Protein AF-A0A4W3GMU7-F1 (afdb_monomer_lite)

Foldseek 3Di:
DDKAQPPPDPPSVPDDIDDDDDDDDPVLVVVVVVLQPPPNGAPDKHWDWDQDPVRDIGTDDMGGPVDDQDDDCSVVVVVVVVVVVVVVVCVVVVPDDDDDPPPPPPPDDD

Secondary structure (DSSP, 8-state):
-EEEESS--SSTTSS-EEEE-----HHHHHHHHHHHTGGG--SS-EEEEEE-TTS-EEEEEEE-TTPPP-STTHHHHHHHHHHHHHHHHHHHHHT---------------

Organism: Callorhinchus milii (NCBI:txid7868)

InterPro domains:
  IPR001359 Synapsin [PR01368] (5-21)
  IPR001359 Synapsin [PR01368] (24-45)
  IPR020898 Synapsin, ATP-binding domain [PF02750] (3-91)

Structure (mmCIF, N/CA/C/O backbone):
data_AF-A0A4W3GMU7-F1
#
_entry.id   AF-A0A4W3GMU7-F1
#
loop_
_atom_site.group_PDB
_atom_site.id
_atom_site.type_symbol
_atom_site.label_atom_id
_atom_site.label_alt_id
_atom_site.label_comp_id
_atom_site.label_asym_id
_atom_site.label_entity_id
_atom_site.label_seq_id
_atom_site.pdbx_PDB_ins_code
_atom_site.Cartn_x
_atom_site.Cartn_y
_atom_site.Cartn_z
_atom_site.occupancy
_atom_site.B_iso_or_equiv
_atom_site.auth_seq_id
_atom_site.auth_comp_id
_atom_site.auth_asym_id
_atom_site.auth_atom_id
_atom_site.pdbx_PDB_model_num
ATOM 1 N N . THR A 1 1 ? 3.714 3.531 -6.011 1.00 84.19 1 THR A N 1
ATOM 2 C CA . THR A 1 1 ? 5.133 3.910 -6.170 1.00 84.19 1 THR A CA 1
ATOM 3 C C . THR A 1 1 ? 5.878 2.794 -6.869 1.00 84.19 1 THR A C 1
ATOM 5 O O . THR A 1 1 ? 5.598 1.638 -6.582 1.00 84.19 1 THR A O 1
ATOM 8 N N . GLU A 1 2 ? 6.779 3.114 -7.794 1.00 86.06 2 GLU A N 1
ATOM 9 C CA . GLU A 1 2 ? 7.694 2.167 -8.441 1.00 86.06 2 GLU A CA 1
ATOM 10 C C . GLU A 1 2 ? 9.101 2.331 -7.855 1.00 86.06 2 GLU A C 1
ATOM 12 O O . GLU A 1 2 ? 9.528 3.444 -7.547 1.00 86.06 2 GLU A O 1
ATOM 17 N N . ARG A 1 3 ? 9.813 1.217 -7.660 1.00 87.12 3 ARG A N 1
ATOM 18 C CA . ARG A 1 3 ? 11.153 1.203 -7.066 1.00 87.12 3 ARG A CA 1
ATOM 19 C C . ARG A 1 3 ? 12.147 0.548 -8.013 1.00 87.12 3 ARG A C 1
ATOM 21 O O . ARG A 1 3 ? 12.035 -0.644 -8.289 1.00 87.12 3 ARG A O 1
ATOM 28 N N . THR A 1 4 ? 13.170 1.297 -8.415 1.00 83.25 4 THR A N 1
ATOM 29 C CA . THR A 1 4 ? 14.245 0.806 -9.288 1.00 83.25 4 THR A CA 1
ATOM 30 C C . THR A 1 4 ? 15.560 0.751 -8.518 1.00 83.25 4 THR A C 1
ATOM 32 O O . THR A 1 4 ? 16.013 1.761 -7.981 1.00 83.25 4 THR A O 1
ATOM 35 N N . SER A 1 5 ? 16.194 -0.425 -8.447 1.00 80.81 5 SER A N 1
ATOM 36 C CA . SER A 1 5 ? 17.523 -0.544 -7.830 1.00 80.81 5 SER A CA 1
ATOM 37 C C . SER A 1 5 ? 18.554 0.239 -8.641 1.00 80.81 5 SER A C 1
ATOM 39 O O . SER A 1 5 ? 18.667 0.045 -9.849 1.00 80.81 5 SER A O 1
ATOM 41 N N . ILE A 1 6 ? 19.341 1.076 -7.963 1.00 81.69 6 ILE A N 1
ATOM 42 C CA . ILE A 1 6 ? 20.478 1.791 -8.569 1.00 81.69 6 ILE A CA 1
ATOM 43 C C . ILE A 1 6 ? 21.828 1.176 -8.172 1.00 81.69 6 ILE A C 1
ATOM 45 O O . ILE A 1 6 ? 22.868 1.559 -8.696 1.00 81.69 6 ILE A O 1
ATOM 49 N N . SER A 1 7 ? 21.817 0.197 -7.263 1.00 75.62 7 SER A N 1
ATOM 50 C CA . SER A 1 7 ? 22.999 -0.518 -6.766 1.00 75.62 7 SER A CA 1
ATOM 51 C C . SER A 1 7 ? 23.297 -1.822 -7.518 1.00 75.62 7 SER A C 1
ATOM 53 O O . SER A 1 7 ? 24.253 -2.517 -7.184 1.00 75.62 7 SER A O 1
ATOM 55 N N . GLY A 1 8 ? 22.472 -2.189 -8.506 1.00 68.12 8 GLY A N 1
ATOM 56 C CA . GLY A 1 8 ? 22.564 -3.478 -9.200 1.00 68.12 8 GLY A CA 1
ATOM 57 C C . GLY A 1 8 ? 22.086 -4.671 -8.361 1.00 68.12 8 GLY A C 1
ATOM 58 O O . GLY A 1 8 ? 22.256 -5.818 -8.773 1.00 68.12 8 GLY A O 1
ATOM 59 N N . SER A 1 9 ? 21.479 -4.422 -7.195 1.00 74.62 9 SER A N 1
ATOM 60 C CA . SER A 1 9 ? 20.855 -5.464 -6.381 1.00 74.62 9 SER A CA 1
ATOM 61 C C . SER A 1 9 ? 19.606 -6.001 -7.079 1.00 74.62 9 SER A C 1
ATOM 63 O O . SER A 1 9 ? 18.726 -5.241 -7.482 1.00 74.62 9 SER A O 1
ATOM 65 N N . TRP A 1 10 ? 19.487 -7.329 -7.168 1.00 72.38 10 TRP A N 1
ATOM 66 C CA . TRP A 1 10 ? 18.266 -7.969 -7.671 1.00 72.38 10 TRP A CA 1
ATOM 67 C C . TRP A 1 10 ? 17.067 -7.736 -6.740 1.00 72.38 10 TRP A C 1
ATOM 69 O O . TRP A 1 10 ? 15.923 -7.768 -7.186 1.00 72.38 10 TRP A O 1
ATOM 79 N N . LYS A 1 11 ? 17.332 -7.473 -5.453 1.00 74.50 11 LYS A N 1
ATOM 80 C CA . LYS A 1 11 ? 16.332 -7.038 -4.481 1.00 74.50 11 LYS A CA 1
ATOM 81 C C . LYS A 1 11 ? 16.345 -5.520 -4.395 1.00 74.50 11 LYS A C 1
ATOM 83 O O . LYS A 1 11 ? 17.209 -4.943 -3.733 1.00 74.50 11 LYS A O 1
ATOM 88 N N . ALA A 1 12 ? 15.362 -4.876 -5.015 1.00 72.06 12 ALA A N 1
ATOM 89 C CA . ALA A 1 12 ? 15.254 -3.419 -5.001 1.00 72.06 12 ALA A CA 1
ATOM 90 C C . ALA A 1 12 ? 14.987 -2.828 -3.598 1.00 72.06 12 ALA A C 1
ATOM 92 O O . ALA A 1 12 ? 15.206 -1.639 -3.407 1.00 72.06 12 ALA A O 1
ATOM 93 N N . ASN A 1 13 ? 14.564 -3.632 -2.610 1.00 71.00 13 ASN A N 1
ATOM 94 C CA . ASN A 1 13 ? 14.454 -3.213 -1.202 1.00 71.00 13 ASN A CA 1
ATOM 95 C C . ASN A 1 13 ? 15.786 -3.227 -0.433 1.00 71.00 13 ASN A C 1
ATOM 97 O O . ASN A 1 13 ? 15.823 -2.806 0.718 1.00 71.00 13 ASN A O 1
ATOM 101 N N . THR A 1 14 ? 16.859 -3.747 -1.033 1.00 68.19 14 THR A N 1
ATOM 102 C CA . THR A 1 14 ? 18.160 -3.916 -0.382 1.00 68.19 14 THR A CA 1
ATOM 103 C C . THR A 1 14 ? 19.190 -3.010 -1.054 1.00 68.19 14 THR A C 1
ATOM 105 O O . THR A 1 14 ? 19.576 -3.233 -2.204 1.00 68.19 14 THR A O 1
ATOM 108 N N . GLY A 1 15 ? 19.668 -2.006 -0.317 1.00 67.88 15 GLY A N 1
ATOM 109 C CA . GLY A 1 15 ? 20.610 -0.998 -0.813 1.00 67.88 15 GLY A CA 1
ATOM 110 C C . GLY A 1 15 ? 19.916 0.195 -1.475 1.00 67.88 15 GLY A C 1
ATOM 111 O O . GLY A 1 15 ? 18.709 0.373 -1.348 1.00 67.88 15 GLY A O 1
ATOM 112 N N . SER A 1 16 ? 20.689 1.037 -2.163 1.00 77.56 16 SER A N 1
ATOM 113 C CA . SER A 1 16 ? 20.154 2.258 -2.767 1.00 77.56 16 SER A CA 1
ATOM 114 C C . SER A 1 16 ? 19.193 1.949 -3.917 1.00 77.56 16 SER A C 1
ATOM 116 O O . SER A 1 16 ? 19.521 1.202 -4.847 1.00 77.56 16 SER A O 1
ATOM 118 N N . ALA A 1 17 ? 18.019 2.570 -3.872 1.00 83.25 17 ALA A N 1
ATOM 119 C CA . ALA A 1 17 ? 16.997 2.485 -4.901 1.00 83.25 17 ALA A CA 1
ATOM 120 C C . ALA A 1 17 ? 16.365 3.859 -5.124 1.00 83.25 17 ALA A C 1
ATOM 122 O O . ALA A 1 17 ? 16.274 4.666 -4.202 1.00 83.25 17 ALA A O 1
ATOM 123 N N . MET A 1 18 ? 15.935 4.109 -6.355 1.00 84.12 18 MET A N 1
ATOM 124 C CA . MET A 1 18 ? 15.146 5.279 -6.713 1.00 84.12 18 MET A CA 1
ATOM 125 C C . MET A 1 18 ? 13.666 4.930 -6.572 1.00 84.12 18 MET A C 1
ATOM 127 O O . MET A 1 18 ? 13.237 3.874 -7.047 1.00 84.12 18 MET A O 1
ATOM 131 N N . LEU A 1 19 ? 12.910 5.801 -5.908 1.00 86.06 19 LEU A N 1
ATOM 132 C CA . LEU A 1 19 ? 11.461 5.703 -5.785 1.00 86.06 19 LEU A CA 1
ATOM 133 C C . LEU A 1 19 ? 10.821 6.745 -6.693 1.00 86.06 19 LEU A C 1
ATOM 135 O O . LEU A 1 19 ? 11.183 7.915 -6.636 1.00 86.06 19 LEU A O 1
ATOM 139 N N . GLU A 1 20 ? 9.868 6.311 -7.508 1.00 85.75 20 GLU A N 1
ATOM 140 C CA . GLU A 1 20 ? 9.102 7.183 -8.389 1.00 85.75 20 GLU A CA 1
ATOM 141 C C . GLU A 1 20 ? 7.609 6.999 -8.127 1.00 85.75 20 GLU A C 1
ATOM 143 O O . GLU A 1 20 ? 7.082 5.880 -8.062 1.00 85.75 20 GLU A O 1
ATOM 148 N N . GLN A 1 21 ? 6.902 8.111 -7.953 1.00 86.00 21 GLN A N 1
ATOM 149 C CA . GLN A 1 21 ? 5.456 8.073 -7.863 1.00 86.00 21 GLN A CA 1
ATO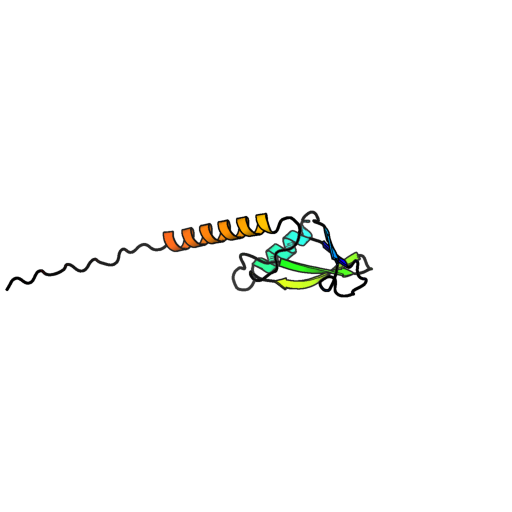M 150 C C . GLN A 1 21 ? 4.867 7.918 -9.260 1.00 86.00 21 GLN A C 1
ATOM 152 O O . GLN A 1 21 ? 5.095 8.729 -10.151 1.00 86.00 21 GLN A O 1
ATOM 157 N N . ILE A 1 22 ? 4.069 6.871 -9.425 1.00 88.88 22 ILE A N 1
ATOM 158 C CA . ILE A 1 22 ? 3.370 6.581 -10.671 1.00 88.88 22 ILE A CA 1
ATOM 159 C C . ILE A 1 22 ? 1.885 6.874 -10.499 1.00 88.88 22 ILE A C 1
ATOM 161 O O . ILE A 1 22 ? 1.330 6.697 -9.411 1.00 88.88 22 ILE A O 1
ATOM 165 N N . ALA A 1 23 ? 1.236 7.290 -11.584 1.00 89.75 23 ALA A N 1
ATOM 166 C CA . ALA A 1 23 ? -0.208 7.461 -11.594 1.00 89.75 23 ALA A CA 1
ATOM 167 C C . ALA A 1 23 ? -0.909 6.133 -11.267 1.00 89.75 23 ALA A C 1
ATOM 169 O O . ALA A 1 23 ? -0.545 5.067 -11.779 1.00 89.75 23 ALA A O 1
ATOM 170 N N . VAL A 1 24 ? -1.938 6.201 -10.421 1.00 92.31 24 VAL A N 1
ATOM 171 C CA . VAL A 1 24 ? -2.776 5.041 -10.117 1.00 92.31 24 VAL A CA 1
ATOM 172 C C . VAL A 1 24 ? -3.629 4.737 -11.344 1.00 92.31 24 VAL A C 1
ATOM 174 O O . VAL A 1 24 ? -4.468 5.537 -11.747 1.00 92.31 24 VAL A O 1
ATOM 177 N N . SER A 1 25 ? -3.396 3.576 -11.952 1.00 93.50 25 SER A N 1
ATOM 178 C CA . SER A 1 25 ? -4.232 3.060 -13.036 1.00 93.50 25 SER A CA 1
ATOM 179 C C . SER A 1 25 ? -5.423 2.278 -12.481 1.00 93.50 25 SER A C 1
ATOM 181 O O . SER A 1 25 ? -5.343 1.731 -11.379 1.00 93.50 25 SER A O 1
ATOM 183 N N . ASP A 1 26 ? -6.480 2.112 -13.280 1.00 96.38 26 ASP A N 1
ATOM 184 C CA . ASP A 1 26 ? -7.625 1.255 -12.926 1.00 96.38 26 ASP A CA 1
ATOM 185 C C . ASP A 1 26 ? -7.201 -0.179 -12.580 1.00 96.38 26 ASP A C 1
ATOM 187 O O . ASP A 1 26 ? -7.809 -0.836 -11.735 1.00 96.38 26 ASP A O 1
ATOM 191 N N . ARG A 1 27 ? -6.128 -0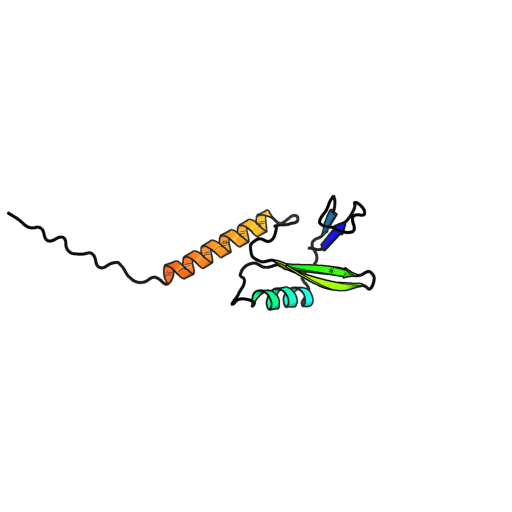.669 -13.213 1.00 95.38 27 ARG A N 1
ATOM 192 C CA . ARG A 1 27 ? -5.556 -1.989 -12.935 1.00 95.38 27 ARG A CA 1
ATOM 193 C C . ARG A 1 27 ? -4.972 -2.064 -11.526 1.00 95.38 27 ARG A C 1
ATOM 195 O O . ARG A 1 27 ? -5.260 -3.021 -10.818 1.00 95.38 27 ARG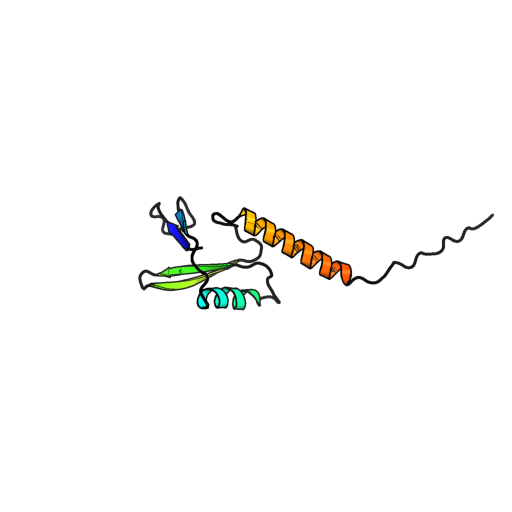 A O 1
ATOM 202 N N . TYR A 1 28 ? -4.168 -1.079 -11.127 1.00 95.56 28 TYR A N 1
ATOM 203 C CA . TYR A 1 28 ? -3.567 -1.058 -9.789 1.00 95.56 28 TYR A CA 1
ATOM 204 C C . TYR A 1 28 ? -4.606 -0.790 -8.708 1.00 95.56 28 TYR A C 1
ATOM 206 O O . TYR A 1 28 ? -4.555 -1.421 -7.656 1.00 95.56 28 TYR A O 1
ATOM 214 N N . LYS A 1 29 ? -5.586 0.076 -8.997 1.00 96.44 29 LYS A N 1
ATOM 215 C CA . LYS A 1 29 ? -6.727 0.299 -8.111 1.00 96.44 29 LYS A CA 1
ATOM 216 C C . LYS A 1 29 ? -7.485 -1.002 -7.863 1.00 96.44 29 LYS A C 1
ATOM 218 O O . LYS A 1 29 ? -7.678 -1.370 -6.715 1.00 96.44 29 LYS A O 1
ATOM 223 N N . ARG A 1 30 ? -7.825 -1.746 -8.925 1.00 97.56 30 ARG A N 1
ATOM 224 C CA . ARG A 1 30 ? -8.509 -3.042 -8.799 1.00 97.56 30 ARG A CA 1
ATOM 225 C C . ARG A 1 30 ? -7.740 -4.014 -7.909 1.00 97.56 30 ARG A C 1
ATOM 227 O O . ARG A 1 30 ? -8.351 -4.703 -7.111 1.00 97.56 30 ARG A O 1
ATOM 234 N N . TRP A 1 31 ? -6.418 -4.092 -8.048 1.00 97.50 31 TRP A N 1
ATOM 235 C CA . TRP A 1 31 ? -5.618 -4.980 -7.204 1.00 97.50 31 TRP A CA 1
ATOM 236 C C . TRP A 1 31 ? -5.705 -4.615 -5.727 1.00 97.50 31 TRP A C 1
ATOM 238 O O . TRP A 1 31 ? -5.903 -5.506 -4.908 1.00 97.50 31 TRP A O 1
ATOM 248 N N . ALA A 1 32 ? -5.573 -3.328 -5.404 1.00 96.69 32 ALA A N 1
ATOM 249 C CA . ALA A 1 32 ? -5.693 -2.853 -4.032 1.00 96.69 32 ALA A CA 1
ATOM 250 C C . ALA A 1 32 ? -7.110 -3.081 -3.480 1.00 96.69 32 ALA A C 1
ATOM 252 O O . ALA A 1 32 ? -7.240 -3.639 -2.396 1.00 96.69 32 ALA A O 1
ATOM 253 N N . ASP A 1 33 ? -8.149 -2.732 -4.248 1.00 97.25 33 ASP A N 1
ATOM 254 C CA . ASP A 1 33 ? -9.556 -2.900 -3.864 1.00 97.25 33 ASP A CA 1
ATOM 255 C C . ASP A 1 33 ? -9.865 -4.374 -3.530 1.00 97.25 33 ASP A C 1
ATOM 257 O O . ASP A 1 33 ? -10.305 -4.674 -2.425 1.00 97.25 33 ASP A O 1
ATOM 261 N N . GLU A 1 34 ? -9.548 -5.312 -4.428 1.00 97.38 34 GLU A N 1
ATOM 262 C CA . GLU A 1 34 ? -9.804 -6.751 -4.228 1.00 97.38 34 GLU A CA 1
ATOM 263 C C . GLU A 1 34 ? -9.022 -7.317 -3.031 1.00 97.38 34 GLU A C 1
ATOM 265 O O . GLU A 1 34 ? -9.535 -8.122 -2.253 1.00 97.38 34 GLU A O 1
ATOM 270 N N . CYS A 1 35 ? -7.771 -6.881 -2.845 1.00 96.94 35 CYS A N 1
ATOM 271 C CA . CYS A 1 35 ? -6.969 -7.303 -1.698 1.00 96.94 35 CYS A CA 1
ATOM 272 C C . CYS A 1 35 ? -7.480 -6.707 -0.382 1.00 96.94 35 CYS A C 1
ATOM 274 O O . CYS A 1 35 ? -7.307 -7.334 0.657 1.00 96.94 35 CYS A O 1
ATOM 276 N N . SER A 1 36 ? -8.124 -5.539 -0.407 1.00 97.31 36 SER A N 1
ATOM 277 C CA . SER A 1 36 ? -8.673 -4.907 0.796 1.00 97.31 36 SER A CA 1
ATOM 278 C C . SER A 1 36 ? -9.879 -5.654 1.372 1.00 97.31 36 SER A C 1
ATOM 280 O O . SER A 1 36 ? -10.193 -5.481 2.543 1.00 97.31 36 SER A O 1
ATOM 282 N N . GLU A 1 37 ? -10.545 -6.520 0.602 1.00 97.31 37 GLU A N 1
ATOM 283 C CA . GLU A 1 37 ? -11.745 -7.244 1.052 1.00 97.31 37 GLU A CA 1
ATOM 284 C C . GLU A 1 37 ? -11.435 -8.523 1.852 1.00 97.31 37 GLU A C 1
ATOM 286 O O . GLU A 1 37 ? -12.316 -9.099 2.502 1.00 97.31 37 GLU A O 1
ATOM 291 N N . ILE A 1 38 ? -10.182 -8.988 1.838 1.00 94.88 38 ILE A N 1
ATOM 292 C CA . ILE A 1 38 ? -9.794 -10.226 2.522 1.00 94.88 38 ILE A CA 1
ATOM 293 C C . ILE A 1 38 ? -9.925 -10.089 4.048 1.00 94.88 38 ILE A C 1
ATOM 295 O O . ILE A 1 38 ? -9.890 -8.997 4.611 1.00 94.88 38 ILE A O 1
ATOM 299 N N . PHE A 1 39 ? -10.094 -11.221 4.738 1.00 95.25 39 PHE A N 1
ATOM 300 C CA . PHE A 1 39 ? -10.229 -11.289 6.205 1.00 95.25 39 PHE A CA 1
ATOM 301 C C . PHE A 1 39 ? -11.343 -10.411 6.812 1.00 95.25 39 PHE A C 1
ATOM 303 O O . PHE A 1 39 ? -11.333 -10.143 8.011 1.00 95.25 39 PHE A O 1
ATOM 310 N N . GLY A 1 40 ? -12.344 -10.026 6.012 1.00 94.62 40 GLY A N 1
ATOM 311 C CA . GLY A 1 40 ? -13.462 -9.189 6.456 1.00 94.62 40 GLY A CA 1
ATOM 312 C C . GLY A 1 40 ? -13.220 -7.685 6.310 1.00 94.62 40 GLY A C 1
ATOM 313 O O . GLY A 1 40 ? -14.028 -6.907 6.815 1.00 94.62 40 GLY A O 1
ATOM 314 N N . GLY A 1 41 ? -12.151 -7.290 5.616 1.00 95.88 41 GLY A N 1
ATOM 315 C CA . GLY A 1 41 ? -11.808 -5.901 5.343 1.00 95.88 41 GLY A CA 1
ATOM 316 C C . GLY A 1 41 ? -10.489 -5.495 5.996 1.00 95.88 41 GLY A C 1
ATOM 317 O O . GLY A 1 41 ? -10.330 -5.609 7.211 1.00 95.88 41 GLY A O 1
ATOM 318 N N . ILE A 1 42 ? -9.565 -4.970 5.196 1.00 96.31 42 ILE A N 1
ATOM 319 C CA . ILE A 1 42 ? -8.309 -4.373 5.640 1.00 96.31 42 ILE A CA 1
ATOM 320 C C . ILE A 1 42 ? -8.346 -2.883 5.300 1.00 96.31 42 ILE A C 1
ATOM 322 O O . ILE A 1 42 ? -8.352 -2.497 4.136 1.00 96.31 42 ILE A O 1
ATOM 326 N N . ASP A 1 43 ? -8.354 -2.044 6.335 1.00 96.62 43 ASP A N 1
ATOM 327 C CA . ASP A 1 43 ? -8.462 -0.588 6.189 1.00 96.62 43 ASP A CA 1
ATOM 328 C C . ASP A 1 43 ? -7.206 0.058 5.567 1.00 96.62 43 ASP A C 1
ATOM 330 O O . ASP A 1 43 ? -7.302 1.096 4.916 1.00 96.62 43 ASP A O 1
ATOM 334 N N . ILE A 1 44 ? -6.030 -0.546 5.773 1.00 96.94 44 ILE A N 1
ATOM 335 C CA . ILE A 1 44 ? -4.743 -0.109 5.216 1.00 96.94 44 ILE A CA 1
ATOM 336 C C . ILE A 1 44 ? -4.044 -1.334 4.631 1.00 96.94 44 ILE A C 1
ATOM 338 O O . ILE A 1 44 ? -3.699 -2.256 5.370 1.00 96.94 44 ILE A O 1
ATOM 342 N N . CYS A 1 45 ? -3.822 -1.339 3.320 1.00 96.25 45 CYS A N 1
ATOM 343 C CA . CYS A 1 45 ? -3.091 -2.404 2.645 1.00 96.25 45 CYS A CA 1
ATOM 344 C C . CYS A 1 45 ? -2.278 -1.877 1.462 1.00 96.25 45 CYS A C 1
ATOM 346 O O . CYS A 1 45 ? -2.608 -0.847 0.869 1.00 96.25 45 CYS A O 1
ATOM 348 N N . ALA A 1 46 ? -1.270 -2.644 1.059 1.00 96.00 46 ALA A N 1
ATOM 349 C CA . ALA A 1 46 ? -0.514 -2.415 -0.164 1.00 96.00 46 ALA A CA 1
ATOM 350 C C . ALA A 1 46 ? -0.300 -3.720 -0.930 1.00 96.00 46 ALA A C 1
ATOM 352 O O . ALA A 1 46 ? -0.177 -4.792 -0.343 1.00 96.00 46 ALA A O 1
ATOM 353 N N . VAL A 1 47 ? -0.212 -3.615 -2.255 1.00 96.38 47 VAL A N 1
ATOM 354 C CA . VAL A 1 47 ? 0.102 -4.738 -3.146 1.00 96.38 47 VAL A CA 1
ATOM 355 C C . VAL A 1 47 ? 1.490 -4.512 -3.736 1.00 96.38 47 VAL A C 1
ATOM 357 O O . VAL A 1 47 ? 1.715 -3.510 -4.418 1.00 96.38 47 VAL A O 1
ATOM 360 N N . GLU A 1 48 ? 2.417 -5.439 -3.496 1.00 94.94 48 GLU A N 1
ATOM 361 C CA . GLU A 1 48 ? 3.743 -5.426 -4.113 1.00 94.94 48 GLU A CA 1
ATOM 362 C C . GLU A 1 48 ? 3.748 -6.299 -5.370 1.00 94.94 48 GLU A C 1
ATOM 364 O O . GLU A 1 48 ? 3.317 -7.457 -5.372 1.00 94.94 48 GLU A O 1
ATOM 369 N N . ALA A 1 49 ? 4.262 -5.732 -6.459 1.00 94.81 49 ALA A N 1
ATOM 370 C CA . ALA A 1 49 ? 4.424 -6.421 -7.727 1.00 94.81 49 ALA A CA 1
ATOM 371 C C . ALA A 1 49 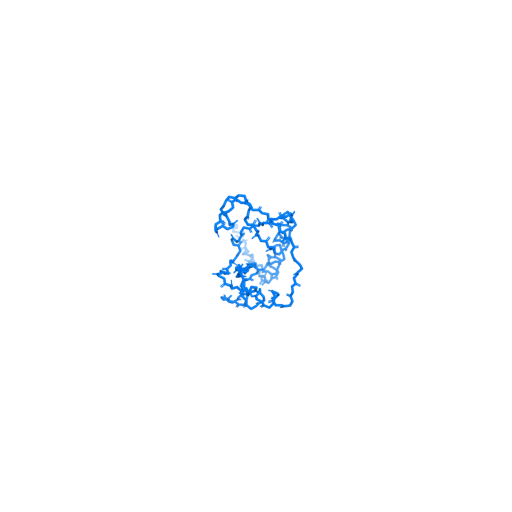? 5.810 -6.158 -8.322 1.00 94.81 49 ALA A C 1
ATOM 373 O O . ALA A 1 49 ? 6.387 -5.084 -8.154 1.00 94.81 49 ALA A O 1
ATOM 374 N N . ILE A 1 50 ? 6.324 -7.138 -9.062 1.00 92.94 50 ILE A N 1
ATOM 375 C CA . ILE A 1 50 ? 7.565 -7.032 -9.829 1.00 92.94 50 ILE A CA 1
ATOM 376 C C . ILE A 1 50 ? 7.222 -6.906 -11.309 1.00 92.94 50 ILE A C 1
ATOM 378 O O . ILE A 1 50 ? 6.471 -7.720 -11.848 1.00 92.94 50 ILE A O 1
ATOM 382 N N . ARG A 1 51 ? 7.829 -5.930 -11.987 1.00 90.81 51 ARG A N 1
ATOM 383 C CA . ARG A 1 51 ? 7.781 -5.817 -13.446 1.00 90.81 51 ARG A CA 1
ATOM 384 C C . ARG A 1 51 ? 8.875 -6.669 -14.084 1.00 90.81 51 ARG A C 1
ATOM 386 O O . ARG A 1 51 ? 10.066 -6.439 -13.878 1.00 90.81 51 ARG A O 1
ATOM 393 N N . GLY A 1 52 ? 8.470 -7.669 -14.857 1.00 90.94 52 GLY A N 1
ATOM 394 C CA . GLY A 1 52 ? 9.362 -8.493 -15.657 1.00 90.94 52 GLY A CA 1
ATOM 395 C C . GLY A 1 52 ? 9.945 -7.728 -16.846 1.00 90.94 52 GLY A C 1
ATOM 396 O O . GLY A 1 52 ? 9.411 -6.716 -17.301 1.00 90.94 52 GLY A O 1
ATOM 397 N N . LYS A 1 53 ? 11.044 -8.248 -17.405 1.00 90.56 53 LYS A N 1
ATOM 398 C CA . LYS A 1 53 ? 11.665 -7.704 -18.631 1.00 90.56 53 LYS A CA 1
ATOM 399 C C . LYS A 1 53 ? 10.761 -7.814 -19.865 1.00 90.56 53 LYS A C 1
ATOM 401 O O . LYS A 1 53 ? 11.009 -7.158 -20.868 1.00 90.56 53 LYS A O 1
ATOM 406 N N . ASP A 1 54 ? 9.736 -8.655 -19.786 1.00 92.62 54 ASP A N 1
ATOM 407 C CA . ASP A 1 54 ? 8.665 -8.817 -20.768 1.00 92.62 54 ASP A CA 1
ATOM 408 C C . ASP A 1 54 ? 7.581 -7.726 -20.666 1.00 92.62 54 ASP A C 1
ATOM 410 O O . ASP A 1 54 ? 6.607 -7.761 -21.417 1.00 92.62 54 ASP A O 1
ATOM 414 N N . GLY A 1 55 ? 7.730 -6.776 -19.735 1.00 90.62 55 GLY A N 1
ATOM 415 C CA . GLY A 1 55 ? 6.770 -5.704 -19.482 1.00 90.62 55 GLY A CA 1
ATOM 416 C C . GLY A 1 55 ? 5.524 -6.158 -18.721 1.00 90.62 55 GLY A C 1
ATOM 417 O O . GLY A 1 55 ? 4.581 -5.380 -18.587 1.00 90.62 55 GLY A O 1
ATOM 418 N N . ARG A 1 56 ? 5.488 -7.403 -18.231 1.00 94.12 56 ARG A N 1
ATOM 419 C CA . ARG A 1 56 ? 4.376 -7.909 -17.423 1.00 94.12 56 ARG A CA 1
ATOM 420 C C . ARG A 1 56 ? 4.644 -7.651 -15.951 1.00 94.12 56 ARG A C 1
ATOM 422 O O . ARG A 1 56 ? 5.777 -7.730 -15.494 1.00 94.12 56 ARG A O 1
ATOM 429 N N . ASP A 1 57 ? 3.582 -7.390 -15.207 1.00 94.62 57 ASP A N 1
ATOM 430 C CA . ASP A 1 57 ? 3.661 -7.221 -13.759 1.00 94.62 57 ASP A CA 1
ATOM 431 C C . ASP A 1 57 ? 3.169 -8.488 -13.064 1.00 94.62 57 ASP A C 1
ATOM 433 O O . ASP A 1 57 ? 2.131 -9.045 -13.437 1.00 94.62 57 ASP A O 1
ATOM 437 N N . TYR A 1 58 ? 3.893 -8.894 -12.031 1.00 95.25 58 TYR A N 1
ATOM 438 C CA . TYR A 1 58 ? 3.655 -10.099 -11.253 1.00 95.25 58 TYR A CA 1
ATOM 439 C C . TYR A 1 58 ? 3.458 -9.700 -9.793 1.00 95.25 58 TYR A C 1
ATOM 441 O O . TYR A 1 58 ? 4.396 -9.207 -9.174 1.00 95.25 58 TYR A O 1
ATOM 449 N N . ILE A 1 59 ? 2.251 -9.887 -9.253 1.00 96.69 59 ILE A N 1
ATOM 450 C CA . ILE A 1 59 ? 1.977 -9.662 -7.826 1.00 96.69 59 ILE A CA 1
ATOM 451 C C . ILE A 1 59 ? 2.757 -10.705 -7.021 1.00 96.69 59 ILE A C 1
ATOM 453 O O . ILE A 1 59 ? 2.702 -11.892 -7.345 1.00 96.69 59 ILE A O 1
ATOM 457 N N . ILE A 1 60 ? 3.485 -10.258 -6.000 1.00 96.38 60 ILE A N 1
ATOM 458 C CA . ILE A 1 60 ? 4.320 -11.120 -5.155 1.00 96.38 60 ILE A CA 1
ATOM 459 C C . ILE A 1 60 ? 3.912 -11.099 -3.684 1.00 96.38 60 ILE A C 1
ATOM 461 O O . ILE A 1 60 ? 4.155 -12.084 -2.991 1.00 96.38 60 ILE A O 1
ATOM 465 N N . GLU A 1 61 ? 3.285 -10.020 -3.215 1.00 95.38 61 GLU A N 1
ATOM 466 C CA . GLU A 1 61 ? 2.921 -9.862 -1.808 1.00 95.38 61 GLU A CA 1
ATOM 467 C C . GLU A 1 61 ? 1.758 -8.877 -1.639 1.00 95.38 61 GLU A C 1
ATOM 469 O O . GLU A 1 61 ? 1.584 -7.948 -2.431 1.00 95.38 61 GLU A O 1
ATOM 474 N N . VAL A 1 62 ? 0.969 -9.089 -0.585 1.00 96.06 62 VAL A N 1
ATOM 475 C CA . VAL A 1 62 ? -0.007 -8.131 -0.063 1.00 96.06 62 VAL A CA 1
ATOM 476 C C . VAL A 1 62 ? 0.383 -7.852 1.383 1.00 96.06 62 VAL A C 1
ATOM 478 O O . VAL A 1 62 ? 0.496 -8.784 2.177 1.00 96.06 62 VAL A O 1
ATOM 481 N N . MET A 1 63 ? 0.599 -6.583 1.711 1.00 95.88 63 MET A N 1
ATOM 482 C CA . MET A 1 63 ? 0.918 -6.115 3.058 1.00 95.88 63 MET A CA 1
ATOM 483 C C . MET A 1 63 ? -0.323 -5.496 3.699 1.00 95.88 63 MET A C 1
ATOM 485 O O . MET A 1 63 ? -1.153 -4.903 3.007 1.00 95.88 63 MET A O 1
ATOM 489 N N . ASP A 1 64 ? -0.438 -5.627 5.016 1.00 95.25 64 ASP A N 1
ATOM 490 C CA . ASP A 1 64 ? -1.511 -5.048 5.820 1.00 95.25 64 ASP A CA 1
ATOM 491 C C . ASP A 1 64 ? -1.089 -3.689 6.419 1.00 95.25 64 ASP A C 1
ATOM 493 O O . ASP A 1 64 ? -0.215 -2.991 5.900 1.00 95.25 64 ASP A O 1
ATOM 497 N N . SER A 1 65 ? -1.695 -3.318 7.549 1.00 95.06 65 SER A N 1
ATOM 498 C CA . SER A 1 65 ? -1.402 -2.081 8.277 1.00 95.06 65 SER A CA 1
ATOM 499 C C . SER A 1 65 ? 0.051 -1.920 8.750 1.00 95.06 65 SER A C 1
ATOM 501 O O . SER A 1 65 ? 0.442 -0.806 9.090 1.00 95.06 65 SER A O 1
ATOM 503 N N . ALA A 1 66 ? 0.857 -2.990 8.778 1.00 92.56 66 ALA A N 1
ATOM 504 C CA . ALA A 1 66 ? 2.270 -2.929 9.158 1.00 92.56 66 ALA A CA 1
ATOM 505 C C . ALA A 1 66 ? 3.207 -2.596 7.979 1.00 92.56 66 ALA A C 1
ATOM 507 O O . ALA A 1 66 ? 4.432 -2.658 8.131 1.00 92.56 66 ALA A O 1
ATOM 508 N N . MET A 1 67 ? 2.657 -2.259 6.807 1.00 92.38 67 MET A N 1
ATOM 509 C CA . MET A 1 67 ? 3.443 -1.872 5.638 1.00 92.38 67 MET A CA 1
ATOM 510 C C . MET A 1 67 ? 4.350 -0.661 5.936 1.00 92.38 67 MET A C 1
ATOM 512 O O . MET A 1 67 ? 3.928 0.284 6.609 1.00 92.38 67 MET A O 1
ATOM 516 N N . PRO A 1 68 ? 5.593 -0.641 5.427 1.00 91.75 68 PRO A N 1
ATOM 517 C CA . PRO A 1 68 ? 6.440 0.534 5.550 1.00 91.75 68 PRO A CA 1
ATOM 518 C C . PRO A 1 68 ? 5.871 1.678 4.705 1.00 91.75 68 PRO A C 1
ATOM 520 O O . PRO A 1 68 ? 5.542 1.489 3.532 1.00 91.75 68 PRO A O 1
ATOM 523 N N . LEU A 1 69 ? 5.814 2.877 5.283 1.00 92.88 69 LEU A N 1
ATOM 524 C CA . LEU A 1 69 ? 5.585 4.096 4.512 1.00 92.88 69 LEU A CA 1
ATOM 525 C C . LEU A 1 69 ? 6.858 4.405 3.725 1.00 92.88 69 LEU A C 1
ATOM 527 O O . LEU A 1 69 ? 7.955 4.309 4.275 1.00 92.88 69 LEU A O 1
ATOM 531 N N . ILE A 1 70 ? 6.712 4.700 2.434 1.00 90.38 70 ILE A N 1
ATOM 532 C CA . ILE A 1 70 ? 7.836 4.920 1.522 1.00 90.38 70 ILE A CA 1
ATOM 533 C C . ILE A 1 70 ? 7.570 6.100 0.589 1.00 90.38 70 ILE A C 1
ATOM 535 O O . ILE A 1 70 ? 6.458 6.288 0.098 1.00 90.38 70 ILE A O 1
ATOM 539 N N . GLY A 1 71 ? 8.633 6.815 0.231 1.00 88.12 71 GLY A N 1
ATOM 540 C CA . GLY A 1 71 ? 8.592 7.883 -0.769 1.00 88.12 71 GLY A CA 1
ATOM 541 C C . GLY A 1 71 ? 8.475 9.269 -0.143 1.00 88.12 71 GLY A C 1
ATOM 542 O O . GLY A 1 71 ? 8.746 9.462 1.034 1.00 88.12 71 GLY A O 1
ATOM 543 N N . GLU A 1 72 ? 8.116 10.264 -0.947 1.00 89.56 72 GLU A N 1
ATOM 544 C CA . GLU A 1 72 ? 8.136 11.668 -0.504 1.00 89.56 72 GLU A CA 1
ATOM 545 C C . GLU A 1 72 ? 6.910 12.059 0.340 1.00 89.56 72 GLU A C 1
ATOM 547 O O . GLU A 1 72 ? 6.948 13.055 1.058 1.00 89.56 72 GLU A O 1
ATOM 552 N N . HIS A 1 73 ? 5.846 11.251 0.300 1.00 91.62 73 HIS A N 1
ATOM 553 C CA . HIS A 1 73 ? 4.556 11.535 0.937 1.00 91.62 73 HIS A CA 1
ATOM 554 C C . HIS A 1 73 ? 4.345 10.777 2.260 1.00 91.62 73 HIS A C 1
ATOM 556 O O . HIS A 1 73 ? 3.228 10.714 2.759 1.00 91.62 73 HIS A O 1
ATOM 562 N N . GLU A 1 74 ? 5.404 10.245 2.884 1.00 93.94 74 GLU A N 1
ATOM 563 C CA . GLU A 1 74 ? 5.284 9.500 4.152 1.00 93.94 74 GLU A CA 1
ATOM 564 C C . GLU A 1 74 ? 4.591 10.298 5.267 1.00 93.94 74 GLU A C 1
ATOM 566 O O . GLU A 1 74 ? 3.878 9.731 6.093 1.00 93.94 74 GLU A O 1
ATOM 571 N N . GLU A 1 75 ? 4.816 11.614 5.327 1.00 95.62 75 GLU A N 1
ATOM 572 C CA . GLU A 1 75 ? 4.166 12.471 6.321 1.00 95.62 75 GLU A CA 1
ATOM 573 C C . GLU A 1 75 ? 2.674 12.652 6.029 1.00 95.62 75 GLU A C 1
ATOM 575 O O . GLU A 1 75 ? 1.868 12.649 6.955 1.00 95.62 75 GLU A O 1
ATOM 580 N N . GLU A 1 76 ? 2.290 12.769 4.759 1.00 96.50 76 GLU A N 1
ATOM 581 C CA . GLU A 1 76 ? 0.884 12.826 4.353 1.00 96.50 76 GLU A CA 1
ATOM 582 C C . GLU A 1 76 ? 0.179 11.504 4.673 1.00 96.50 76 GLU A C 1
ATOM 584 O O . GLU A 1 76 ? -0.881 11.512 5.299 1.00 96.50 76 GLU A O 1
ATOM 589 N N . ASP A 1 77 ? 0.815 10.371 4.364 1.00 96.50 77 ASP A N 1
ATOM 590 C CA . ASP A 1 77 ? 0.300 9.044 4.703 1.00 96.50 77 ASP A CA 1
ATOM 591 C C . ASP A 1 77 ? 0.081 8.900 6.218 1.00 96.50 77 ASP A C 1
ATOM 593 O O . ASP A 1 77 ? -0.954 8.392 6.652 1.00 96.50 77 ASP A O 1
ATOM 597 N N . ARG 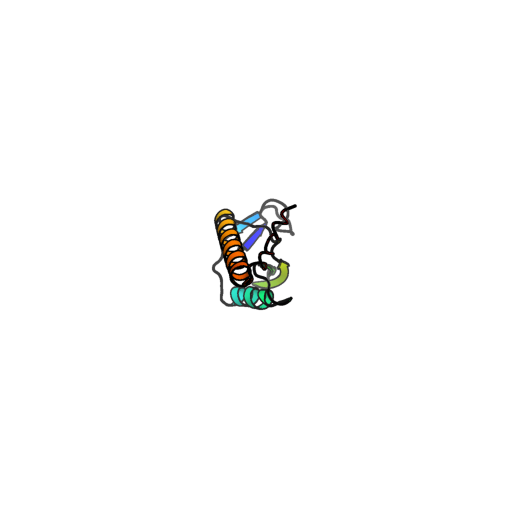A 1 78 ? 1.002 9.408 7.053 1.00 97.19 78 ARG A N 1
ATOM 598 C CA . ARG A 1 78 ? 0.822 9.431 8.518 1.00 97.19 78 ARG A CA 1
ATOM 599 C C . ARG A 1 78 ? -0.413 10.226 8.944 1.00 97.19 78 ARG A C 1
ATOM 601 O O . ARG A 1 78 ? -1.130 9.776 9.840 1.00 97.19 78 ARG A O 1
ATOM 608 N N . HIS A 1 79 ? -0.676 11.370 8.315 1.00 98.12 79 HIS A N 1
ATOM 609 C CA . HIS A 1 79 ? -1.871 12.168 8.601 1.00 98.12 79 HIS A CA 1
ATOM 610 C C . HIS A 1 79 ? -3.151 11.433 8.185 1.00 98.12 79 HIS A C 1
ATOM 612 O O . HIS A 1 79 ? -4.079 11.340 8.986 1.00 98.12 79 HIS A O 1
ATOM 618 N N . LEU A 1 80 ? -3.179 10.828 6.994 1.00 97.81 80 LEU A N 1
ATOM 619 C CA . LEU A 1 80 ? -4.324 10.040 6.519 1.00 97.81 80 LEU A CA 1
ATOM 620 C C . LEU A 1 80 ? -4.624 8.849 7.439 1.00 97.81 80 LEU A C 1
ATOM 622 O O . LEU A 1 80 ? -5.786 8.569 7.743 1.00 97.81 80 LEU A O 1
ATOM 626 N N . ILE A 1 81 ? -3.582 8.173 7.932 1.00 98.00 81 ILE A N 1
ATOM 627 C CA . ILE A 1 81 ? -3.717 7.090 8.911 1.00 98.00 81 ILE A CA 1
ATOM 628 C C . ILE A 1 81 ? -4.300 7.621 10.226 1.00 98.00 81 ILE A C 1
ATOM 630 O O . ILE A 1 81 ? -5.214 7.006 10.780 1.00 98.00 81 ILE A O 1
ATOM 634 N N . ALA A 1 82 ? -3.814 8.759 10.729 1.00 98.06 82 ALA A N 1
ATOM 635 C CA . ALA A 1 82 ? -4.339 9.362 11.951 1.00 98.06 82 ALA A CA 1
ATOM 636 C C . ALA A 1 82 ? -5.826 9.735 11.812 1.00 98.06 82 ALA A C 1
ATOM 638 O O . ALA A 1 82 ? -6.627 9.393 12.687 1.00 98.06 82 ALA A O 1
ATOM 639 N N . ASP A 1 83 ? -6.213 10.353 10.695 1.00 98.25 83 ASP A N 1
ATOM 640 C CA . ASP A 1 83 ? -7.602 10.721 10.405 1.00 98.25 83 ASP A CA 1
ATOM 641 C C . ASP A 1 83 ? -8.512 9.488 10.328 1.00 98.25 83 ASP A C 1
ATOM 643 O O . ASP A 1 83 ? -9.598 9.465 10.918 1.00 98.25 83 ASP A O 1
ATOM 647 N N . LEU A 1 84 ? -8.050 8.423 9.668 1.00 97.81 84 LEU A N 1
ATOM 648 C CA . LEU A 1 84 ? -8.752 7.144 9.592 1.00 97.81 84 LEU A CA 1
ATOM 649 C C . LEU A 1 84 ? -8.964 6.527 10.982 1.00 97.81 84 LEU A C 1
ATOM 651 O O . LEU A 1 84 ? -10.074 6.092 11.303 1.00 97.81 84 LEU A O 1
ATOM 655 N N . VAL A 1 85 ? -7.933 6.529 11.832 1.00 97.81 85 VAL A N 1
ATOM 656 C CA . VAL A 1 85 ? -8.019 6.028 13.212 1.00 97.81 85 VAL A CA 1
ATOM 657 C C . VAL A 1 85 ? -9.027 6.844 14.022 1.00 97.81 85 VAL A C 1
ATOM 659 O O . VAL A 1 85 ? -9.918 6.263 14.645 1.00 97.81 85 VAL A O 1
ATOM 662 N N . VAL A 1 86 ? -8.950 8.177 13.981 1.00 97.69 86 VAL A N 1
ATOM 663 C CA . VAL A 1 86 ? -9.883 9.069 14.693 1.00 97.69 86 VAL A CA 1
ATOM 664 C C . VAL A 1 86 ? -11.321 8.854 14.219 1.00 97.69 86 VAL A C 1
ATOM 666 O O . VAL A 1 86 ? -12.240 8.756 15.041 1.00 97.69 86 VAL A O 1
ATOM 669 N N . MET A 1 87 ? -11.533 8.720 12.908 1.00 97.31 87 MET A N 1
ATOM 670 C CA . MET A 1 87 ? -12.839 8.414 12.330 1.00 97.31 87 MET A CA 1
ATOM 671 C C . MET A 1 87 ? -13.386 7.080 12.859 1.00 97.31 87 MET A C 1
ATOM 673 O O . MET A 1 87 ? -14.526 7.025 13.329 1.00 97.31 87 MET A O 1
ATOM 677 N N . LYS A 1 88 ? -12.586 6.009 12.829 1.00 96.06 88 LYS A N 1
ATOM 678 C CA . LYS A 1 88 ? -12.996 4.674 13.296 1.00 96.06 88 LYS A CA 1
ATOM 679 C C . LYS A 1 88 ? -13.282 4.659 14.796 1.00 96.06 88 LYS A C 1
ATOM 681 O O . LYS A 1 88 ? -14.313 4.131 15.213 1.00 96.06 88 LYS A O 1
ATOM 686 N N . MET A 1 89 ? -12.436 5.303 15.603 1.00 96.88 89 MET A N 1
ATOM 687 C CA . MET A 1 89 ? -12.674 5.471 17.040 1.00 96.88 89 MET A CA 1
ATOM 688 C C . MET A 1 89 ? -14.002 6.189 17.293 1.00 96.88 89 MET A C 1
ATOM 690 O O . MET A 1 89 ? -14.815 5.717 18.085 1.00 96.88 89 MET A O 1
ATOM 694 N N . SER A 1 90 ? -14.269 7.279 16.573 1.00 95.50 90 SER A N 1
ATOM 695 C CA . SER A 1 90 ? -15.514 8.045 16.709 1.00 95.50 90 SER A CA 1
ATOM 696 C C . SER A 1 90 ? -16.749 7.211 16.351 1.00 95.50 90 SER A C 1
ATOM 698 O O . SER A 1 90 ? -17.757 7.257 17.059 1.00 95.50 90 SER A O 1
ATOM 700 N N . GLN A 1 91 ? -16.681 6.400 15.292 1.00 93.19 91 GLN A N 1
ATOM 701 C CA . GLN A 1 91 ? -17.766 5.500 14.879 1.00 93.19 91 GLN A CA 1
ATOM 702 C C . GLN A 1 91 ? -18.045 4.395 15.907 1.00 93.19 91 GLN A C 1
ATOM 704 O O . GLN A 1 91 ? -19.201 4.064 16.161 1.00 93.19 91 GLN A O 1
ATOM 709 N N . ILE A 1 92 ? -17.005 3.825 16.518 1.00 93.00 92 ILE A N 1
ATOM 710 C CA . ILE A 1 92 ? -17.159 2.778 17.537 1.00 93.00 92 ILE A CA 1
ATOM 711 C C . ILE A 1 92 ? -17.715 3.376 18.835 1.00 93.00 92 ILE A C 1
ATOM 713 O O . ILE A 1 92 ? -18.668 2.847 19.406 1.00 93.00 92 ILE A O 1
ATOM 717 N N . LEU A 1 93 ? -17.167 4.509 19.279 1.00 89.06 93 LEU A N 1
ATOM 718 C CA . LEU A 1 93 ? -17.567 5.154 20.530 1.00 89.06 93 LEU A CA 1
ATOM 719 C C . LEU A 1 93 ? -18.987 5.731 20.455 1.00 89.06 93 LEU A C 1
ATOM 721 O O . LEU A 1 93 ? -19.760 5.567 21.396 1.00 89.06 93 LEU A O 1
ATOM 725 N N . SER A 1 94 ? -19.379 6.321 19.321 1.00 80.62 94 SER A N 1
ATOM 726 C CA . SER A 1 94 ? -20.752 6.816 19.110 1.00 80.62 94 SER A CA 1
ATOM 727 C C . SER A 1 94 ? -21.810 5.705 19.089 1.00 80.62 94 SER A C 1
ATOM 729 O O . SER A 1 94 ? -22.970 5.957 19.410 1.00 80.62 94 SER A O 1
ATOM 731 N N . ARG A 1 95 ? -21.424 4.458 18.784 1.00 65.50 95 ARG A N 1
ATOM 732 C CA . ARG A 1 95 ? -22.301 3.276 18.841 1.00 65.50 95 ARG A CA 1
ATOM 733 C C . ARG A 1 95 ? -22.456 2.678 20.242 1.00 65.50 95 ARG A C 1
ATOM 735 O O . ARG A 1 95 ? -23.111 1.645 20.360 1.00 65.50 95 ARG A O 1
ATOM 742 N N . THR A 1 96 ? -21.917 3.305 21.291 1.00 55.66 96 THR A N 1
ATOM 743 C CA . THR A 1 96 ? -22.064 2.834 22.679 1.00 55.66 96 THR A CA 1
ATOM 744 C C . THR A 1 96 ? -23.123 3.649 23.442 1.00 55.66 96 THR A C 1
ATOM 746 O O . THR A 1 96 ? -22.768 4.560 24.188 1.00 55.66 96 THR A O 1
ATOM 749 N N . PRO A 1 97 ? -24.434 3.360 23.325 1.00 59.81 97 PRO A N 1
ATOM 750 C CA . PRO A 1 97 ? -25.410 3.863 24.274 1.00 59.81 97 PRO A CA 1
ATOM 751 C C . PRO A 1 97 ? -25.543 2.856 25.419 1.00 59.81 97 PRO A C 1
ATOM 753 O O . PRO A 1 97 ? -26.178 1.824 25.251 1.00 59.81 97 PRO A O 1
A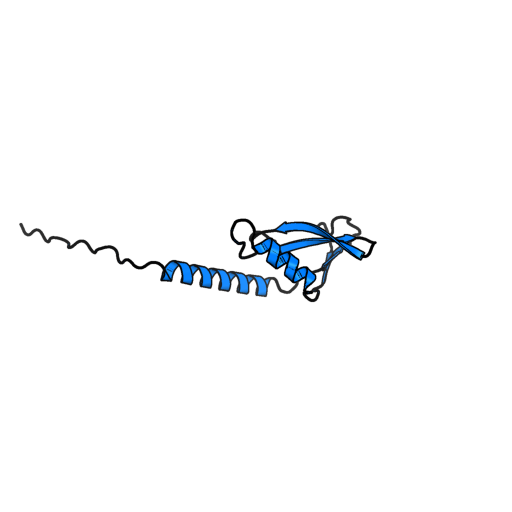TOM 756 N N . MET A 1 98 ? -24.959 3.158 26.578 1.00 57.25 98 MET A N 1
ATOM 757 C CA . MET A 1 98 ? -25.588 2.951 27.891 1.00 57.25 98 MET A CA 1
ATOM 758 C C . MET A 1 98 ? -24.768 3.693 28.956 1.00 57.25 98 MET A C 1
ATOM 760 O O . MET A 1 98 ? -23.626 3.314 29.220 1.00 57.25 98 MET A O 1
ATOM 764 N N . PRO A 1 99 ? -25.328 4.723 29.613 1.00 57.50 99 PRO A N 1
ATOM 765 C CA . PRO A 1 99 ? -24.825 5.146 30.908 1.00 57.50 99 PRO A CA 1
ATOM 766 C C . PRO A 1 99 ? -24.986 3.962 31.866 1.00 57.50 99 PRO A C 1
ATOM 768 O O . PRO A 1 99 ? -26.074 3.389 31.960 1.00 57.50 99 PRO A O 1
ATOM 771 N N . SER A 1 100 ? -23.924 3.586 32.577 1.00 61.19 100 SER A N 1
ATOM 772 C CA . SER A 1 100 ? -24.033 2.656 33.702 1.00 61.19 100 SER A CA 1
ATOM 773 C C . SER A 1 100 ? -25.162 3.126 34.629 1.00 61.19 100 SER A C 1
ATOM 775 O O . SER A 1 100 ? -25.202 4.320 34.944 1.00 61.19 100 SER A O 1
ATOM 777 N N . PRO A 1 101 ? -26.079 2.251 35.083 1.00 62.44 101 PRO A N 1
ATOM 778 C CA . PRO A 1 101 ? -27.081 2.652 36.056 1.00 62.44 101 PRO A CA 1
ATOM 779 C C . PRO A 1 101 ? -26.350 3.118 37.314 1.00 62.44 101 PRO A C 1
ATOM 781 O O . PRO A 1 101 ? -25.702 2.330 38.007 1.00 62.44 101 PRO A O 1
ATOM 784 N N . VAL A 1 102 ? -26.407 4.425 37.570 1.00 62.19 102 VAL A N 1
ATOM 785 C CA . VAL A 1 102 ? -25.870 5.033 38.784 1.00 62.19 102 VAL A CA 1
ATOM 786 C C . VAL A 1 102 ? -26.617 4.386 39.945 1.00 62.19 102 VAL A C 1
ATOM 788 O O . VAL A 1 102 ? -27.817 4.596 40.118 1.00 62.19 102 VAL A O 1
ATOM 791 N N . ARG A 1 103 ? -25.934 3.523 40.703 1.00 61.56 103 ARG A N 1
ATOM 792 C CA . ARG A 1 103 ? -26.501 2.900 41.901 1.00 61.56 103 ARG A CA 1
ATOM 793 C C . ARG A 1 103 ? -26.797 4.025 42.903 1.00 61.56 103 ARG A C 1
ATOM 795 O O . ARG A 1 103 ? -25.857 4.738 43.254 1.00 61.56 103 ARG A O 1
ATOM 802 N N . PRO A 1 104 ? -28.040 4.190 43.392 1.00 51.88 104 PRO A N 1
ATOM 803 C CA . PRO A 1 104 ? -28.311 5.134 44.465 1.00 51.88 104 PRO A CA 1
ATOM 804 C C . PRO A 1 104 ? -27.498 4.710 45.687 1.00 51.88 104 PRO A C 1
ATOM 806 O O . PRO A 1 104 ? -27.659 3.596 46.191 1.00 51.88 104 PRO A O 1
ATOM 809 N N . THR A 1 105 ? -26.598 5.572 46.151 1.00 55.47 105 THR A N 1
ATOM 810 C CA . THR A 1 105 ? -25.998 5.442 47.477 1.00 55.47 105 THR A CA 1
ATOM 811 C C . THR A 1 105 ? -27.122 5.591 48.491 1.00 55.47 105 THR A C 1
ATOM 813 O O . THR A 1 105 ? -27.618 6.696 48.709 1.00 55.47 105 THR A O 1
ATOM 816 N N . GLN A 1 106 ? -27.563 4.476 49.077 1.00 53.75 106 GLN A N 1
ATOM 817 C CA . GLN A 1 106 ? -28.377 4.532 50.281 1.00 53.75 106 GLN A CA 1
ATOM 818 C C . GLN A 1 106 ? -27.512 5.145 51.379 1.00 53.75 106 GLN A C 1
ATOM 820 O O . GLN A 1 106 ? -26.545 4.540 51.835 1.00 53.75 106 GLN A O 1
ATOM 825 N N . VAL A 1 107 ? -27.849 6.376 51.748 1.00 56.59 107 VAL A N 1
ATOM 826 C CA . VAL A 1 107 ? -27.373 7.002 52.974 1.00 56.59 107 VAL A CA 1
ATOM 827 C C . VAL A 1 107 ? -28.074 6.259 54.107 1.00 56.59 107 VAL A C 1
ATOM 829 O O . VAL A 1 107 ? -29.272 6.426 54.318 1.00 56.59 107 VAL A O 1
ATOM 832 N N . SER A 1 108 ? -27.362 5.347 54.760 1.00 48.59 108 SER A N 1
ATOM 833 C CA . SER A 1 108 ? -27.813 4.735 56.004 1.00 48.59 108 SER A CA 1
ATOM 834 C C . SER A 1 108 ? -27.404 5.651 57.152 1.00 48.59 108 SER A C 1
ATOM 836 O O . SER A 1 108 ? -26.251 5.628 57.576 1.00 48.59 108 SER A O 1
ATOM 838 N N . ASP A 1 109 ? -28.355 6.467 57.609 1.00 48.09 109 ASP A N 1
ATOM 839 C CA . ASP A 1 109 ? -28.321 7.084 58.933 1.00 48.09 109 ASP A CA 1
ATOM 840 C C . ASP A 1 109 ? -28.460 5.981 59.987 1.00 48.09 109 ASP A C 1
ATOM 842 O O . ASP A 1 109 ? -29.503 5.323 60.061 1.00 48.09 109 ASP A O 1
ATOM 846 N N . THR A 1 110 ? -27.419 5.758 60.790 1.00 47.12 110 THR A N 1
ATOM 847 C CA . THR A 1 110 ? -27.515 5.460 62.234 1.00 47.12 110 THR A CA 1
ATOM 848 C C . THR A 1 110 ? -26.153 5.541 62.906 1.00 47.12 110 THR A C 1
ATOM 850 O O . THR A 1 110 ? -25.166 5.050 62.316 1.00 47.12 110 THR A O 1
#

Sequence (110 aa):
TERTSISGSWKANTGSAMLEQIAVSDRYKRWADECSEIFGGIDICAVEAIRGKDGRDYIIEVMDSAMPLIGEHEEEDRHLIADLVVMKMSQILSRTPMPSPVRPTQVSDT

pLDDT: mean 86.07, std 14.35, range [47.12, 98.25]

Radius of gyration: 23.26 Å; chains: 1; bounding box: 51×24×83 Å